Protein AF-A0A2W4MA85-F1 (afdb_monomer)

Structure (mmCIF, N/CA/C/O backbone):
data_AF-A0A2W4MA85-F1
#
_entry.id   AF-A0A2W4MA85-F1
#
loop_
_atom_site.group_PDB
_atom_site.id
_atom_site.type_symbol
_atom_site.label_atom_id
_atom_site.label_alt_id
_atom_site.label_comp_id
_atom_site.label_asym_id
_atom_site.label_entity_id
_atom_site.label_seq_id
_atom_site.pdbx_PDB_ins_code
_atom_site.Cartn_x
_atom_site.Cartn_y
_atom_site.Cartn_z
_atom_site.occupancy
_atom_site.B_iso_or_eq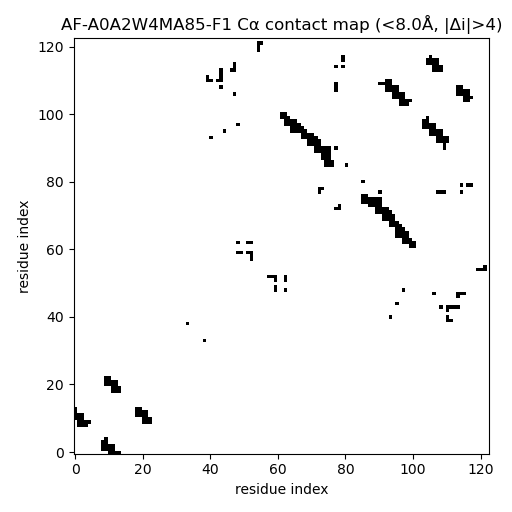uiv
_atom_site.auth_seq_id
_atom_site.auth_comp_id
_atom_site.auth_asym_id
_atom_site.auth_atom_id
_atom_site.pdbx_PDB_model_num
ATOM 1 N N . MET A 1 1 ? -21.051 20.526 34.603 1.00 60.34 1 MET A N 1
ATOM 2 C CA . MET A 1 1 ? -21.835 19.921 35.704 1.00 60.34 1 MET A CA 1
ATOM 3 C C . MET A 1 1 ? -21.320 18.504 35.937 1.00 60.34 1 MET A C 1
ATOM 5 O O . MET A 1 1 ? -20.872 17.888 34.977 1.00 60.34 1 MET A O 1
ATOM 9 N N . LEU A 1 2 ? -21.282 18.009 37.176 1.00 68.25 2 LEU A N 1
ATOM 10 C CA . LEU A 1 2 ? -20.862 16.631 37.468 1.00 68.25 2 LEU A CA 1
ATOM 11 C C . LEU A 1 2 ? -22.110 15.768 37.668 1.00 68.25 2 LEU A C 1
ATOM 13 O O . LEU A 1 2 ? -22.987 16.148 38.437 1.00 68.25 2 LEU A O 1
ATOM 17 N N . LEU A 1 3 ? -22.190 14.640 36.965 1.00 70.25 3 LEU A N 1
ATOM 18 C CA . LEU A 1 3 ? -23.276 13.672 37.093 1.00 70.25 3 LEU A CA 1
ATOM 19 C C . LEU A 1 3 ? -22.704 12.368 37.649 1.00 70.25 3 LEU A C 1
ATOM 21 O O . LEU A 1 3 ? -21.774 11.814 37.068 1.00 70.25 3 LEU A O 1
ATOM 25 N N . ALA A 1 4 ? -23.248 11.877 38.759 1.00 74.88 4 ALA A N 1
ATOM 26 C CA . ALA A 1 4 ? -22.881 10.576 39.303 1.00 74.88 4 ALA A CA 1
ATOM 27 C C . ALA A 1 4 ? -23.870 9.513 38.808 1.00 74.88 4 ALA A C 1
ATOM 29 O O . ALA A 1 4 ? -25.072 9.635 39.030 1.00 74.88 4 ALA A O 1
ATOM 30 N N . ALA A 1 5 ? -23.370 8.474 38.141 1.00 71.44 5 ALA A N 1
ATOM 31 C CA . ALA A 1 5 ? -24.167 7.330 37.703 1.00 71.44 5 ALA A CA 1
ATOM 32 C C . ALA A 1 5 ? -23.347 6.043 37.862 1.00 71.44 5 ALA A C 1
ATOM 34 O O . ALA A 1 5 ? -22.170 6.014 37.499 1.00 71.44 5 ALA A O 1
ATOM 35 N N . GLN A 1 6 ? -23.951 4.980 38.412 1.00 64.25 6 GLN A N 1
ATOM 36 C CA . GLN A 1 6 ? -23.296 3.674 38.625 1.00 64.25 6 GLN A CA 1
ATOM 37 C C . GLN A 1 6 ? -21.968 3.771 39.419 1.00 64.25 6 GLN A C 1
ATOM 39 O O . GLN A 1 6 ? -21.003 3.073 39.119 1.00 64.25 6 GLN A O 1
ATOM 44 N N . GLY A 1 7 ? -21.884 4.689 40.393 1.00 74.69 7 GLY A N 1
ATOM 45 C CA . GLY A 1 7 ? -20.676 4.910 41.205 1.00 74.69 7 GLY A CA 1
ATOM 46 C C . GLY A 1 7 ? -19.527 5.643 40.496 1.00 74.69 7 GLY A C 1
ATOM 47 O O . GLY A 1 7 ? -18.429 5.716 41.041 1.00 74.69 7 GLY A O 1
ATOM 48 N N . ARG A 1 8 ? -19.754 6.194 39.295 1.00 70.75 8 ARG A N 1
ATOM 49 C CA . ARG A 1 8 ? -18.769 6.979 38.535 1.00 70.75 8 ARG A CA 1
ATOM 50 C C . ARG A 1 8 ? -19.240 8.415 38.343 1.00 70.75 8 ARG A C 1
ATOM 52 O O . ARG A 1 8 ? -20.418 8.655 38.075 1.00 70.75 8 ARG A O 1
ATOM 59 N N . THR A 1 9 ? -18.315 9.361 38.466 1.00 73.19 9 THR A N 1
ATOM 60 C CA . THR A 1 9 ? -18.578 10.798 38.333 1.00 73.19 9 THR A CA 1
ATOM 61 C C . THR A 1 9 ? -18.185 11.266 36.937 1.00 73.19 9 THR A C 1
ATOM 63 O O . THR A 1 9 ? -17.008 11.298 36.592 1.00 73.19 9 THR A O 1
ATOM 66 N N . TYR A 1 10 ? -19.165 11.654 36.130 1.00 73.62 10 TYR A N 1
ATOM 67 C CA . TYR A 1 10 ? -18.968 12.110 34.760 1.00 73.62 10 TYR A CA 1
ATOM 68 C C . TYR A 1 10 ? -19.015 13.633 34.686 1.00 73.62 10 TYR A C 1
ATOM 70 O O . TYR A 1 10 ? -19.906 14.271 35.253 1.00 73.62 10 TYR A O 1
ATOM 78 N N . ARG A 1 11 ? -18.082 14.238 33.944 1.00 74.12 11 ARG A N 1
ATOM 79 C CA . ARG A 1 11 ? -18.151 15.664 33.603 1.00 74.12 11 ARG A CA 1
ATOM 80 C C . ARG A 1 11 ? -19.070 15.840 32.400 1.00 74.12 11 ARG A C 1
ATOM 82 O O . ARG A 1 11 ? -18.747 15.399 31.301 1.00 74.12 11 ARG A O 1
ATOM 89 N N . VAL A 1 12 ? -20.214 16.475 32.629 1.00 78.12 12 VAL A N 1
ATOM 90 C CA . VAL A 1 12 ? -21.283 16.655 31.644 1.00 78.12 12 VAL A CA 1
ATOM 91 C C . VAL A 1 12 ? -21.476 18.137 31.333 1.00 78.12 12 VAL A C 1
ATOM 93 O O . VAL A 1 12 ? -21.503 18.984 32.236 1.00 78.12 12 VAL A O 1
ATOM 96 N N . HIS A 1 13 ? -21.618 18.448 30.049 1.00 75.75 13 HIS A N 1
ATOM 97 C CA . HIS A 1 13 ? -22.035 19.754 29.549 1.00 75.75 13 HIS A CA 1
ATOM 98 C C . HIS A 1 13 ? -23.455 19.624 29.003 1.00 75.75 13 HIS A C 1
ATOM 100 O O . HIS A 1 13 ? -23.712 18.769 28.160 1.00 75.75 13 HIS A O 1
ATOM 106 N N . VAL A 1 14 ? -24.376 20.445 29.504 1.00 76.56 14 VAL A N 1
ATOM 107 C CA . VAL A 1 14 ? -25.782 20.434 29.088 1.00 76.56 14 VAL A CA 1
ATOM 108 C C . VAL A 1 14 ? -26.056 21.720 28.322 1.00 76.56 14 VAL A C 1
ATOM 110 O O . VAL A 1 14 ? -25.790 22.805 28.837 1.00 76.56 14 VAL A O 1
ATOM 113 N N . ALA A 1 15 ? -26.558 21.592 27.096 1.00 71.81 15 ALA A N 1
ATOM 114 C CA . ALA A 1 15 ? -27.019 22.704 26.276 1.00 71.81 15 ALA A CA 1
ATOM 115 C C . ALA A 1 15 ? -28.431 22.370 25.777 1.00 71.81 15 ALA A C 1
ATOM 117 O O . ALA A 1 15 ? -28.621 21.446 24.986 1.00 71.81 15 ALA A O 1
ATOM 118 N N . GLY A 1 16 ? -29.435 23.092 26.282 1.00 75.50 16 GLY A N 1
ATOM 119 C CA . GLY A 1 16 ? -30.840 22.803 25.985 1.00 75.50 16 GLY A CA 1
ATOM 120 C C . GLY A 1 16 ? -31.266 21.420 26.490 1.00 75.50 16 GLY A C 1
ATOM 121 O O . GLY A 1 16 ? -31.061 21.089 27.654 1.00 75.50 16 GLY A O 1
ATOM 122 N N . SER A 1 17 ? -31.857 20.609 25.613 1.00 78.88 17 SER A N 1
ATOM 123 C CA . SER A 1 17 ? -32.350 19.255 25.908 1.00 78.88 17 SER A CA 1
ATOM 124 C C . SER A 1 17 ? -31.298 18.148 25.749 1.00 78.88 17 SER A C 1
ATOM 126 O O . SER A 1 17 ? -31.621 16.971 25.907 1.00 78.88 17 SER A O 1
ATOM 128 N N . GLN A 1 18 ? -30.041 18.488 25.444 1.00 66.88 18 GLN A N 1
ATOM 129 C CA . GLN A 1 18 ? -28.974 17.513 25.213 1.00 66.88 18 GLN A CA 1
ATOM 130 C C . GLN A 1 18 ? -27.845 17.657 26.238 1.00 66.88 18 GLN A C 1
ATOM 132 O O . GLN A 1 18 ? -27.391 18.759 26.552 1.00 66.88 18 GLN A O 1
ATOM 137 N N . ALA A 1 19 ? -27.366 16.517 26.736 1.00 72.88 19 ALA A N 1
ATOM 138 C CA . ALA A 1 19 ? -26.265 16.420 27.687 1.00 72.88 19 ALA A CA 1
ATOM 139 C C . ALA A 1 19 ? -25.112 15.602 27.080 1.00 72.88 19 ALA A C 1
ATOM 141 O O . ALA A 1 19 ? -25.299 14.450 26.691 1.00 72.88 19 ALA A O 1
ATOM 142 N N . LEU A 1 20 ? -23.916 16.193 27.001 1.00 75.12 20 LEU A N 1
ATOM 143 C CA . LEU A 1 20 ? -22.699 15.564 26.478 1.00 75.12 20 LEU A CA 1
ATOM 144 C C . LEU A 1 20 ? -21.735 15.230 27.619 1.00 75.12 20 LEU A C 1
ATOM 146 O O . LEU A 1 20 ? -21.359 16.103 28.401 1.00 75.12 20 LEU A O 1
ATOM 150 N N . ILE A 1 21 ? -21.314 13.967 27.696 1.00 76.56 21 ILE A N 1
ATOM 151 C CA . ILE A 1 21 ? -20.332 13.474 28.669 1.00 76.56 21 ILE A CA 1
ATOM 152 C C . ILE A 1 21 ? -18.922 13.615 28.072 1.00 76.56 21 ILE A C 1
ATOM 154 O O . ILE A 1 21 ? -18.609 12.985 27.064 1.00 76.56 21 ILE A O 1
ATOM 158 N N . CYS A 1 22 ? -18.054 14.404 28.711 1.00 71.44 22 CYS A N 1
ATOM 159 C CA . CYS A 1 22 ? -16.682 14.692 28.261 1.00 71.44 22 CYS A CA 1
ATOM 160 C C . CYS A 1 22 ? -15.655 13.587 28.579 1.00 71.44 22 CYS A C 1
ATOM 162 O O . CYS A 1 22 ? -14.457 13.827 28.477 1.00 71.44 22 CYS A O 1
ATOM 164 N N . ASP A 1 23 ? -16.096 12.394 28.981 1.00 67.12 23 ASP A N 1
ATOM 165 C CA . ASP A 1 23 ? -15.215 11.315 29.460 1.00 67.12 23 ASP A CA 1
ATOM 166 C C . ASP A 1 23 ? -14.608 10.455 28.337 1.00 67.12 23 ASP A C 1
ATOM 168 O O . ASP A 1 23 ? -13.809 9.561 28.588 1.00 67.12 23 ASP A O 1
ATOM 172 N N . ARG A 1 24 ? -14.946 10.717 27.068 1.00 55.53 24 ARG A N 1
ATOM 173 C CA . ARG A 1 24 ? -14.274 10.034 25.957 1.00 55.53 24 ARG A CA 1
ATOM 174 C C . ARG A 1 24 ? -12.975 10.767 25.629 1.00 55.53 24 ARG A C 1
ATOM 176 O O . ARG A 1 24 ? -13.054 11.911 25.174 1.00 55.53 24 ARG A O 1
ATOM 183 N N . PRO A 1 25 ? -11.794 10.141 25.788 1.00 55.84 25 PRO A N 1
ATOM 184 C CA . PRO A 1 25 ? -10.580 10.681 25.205 1.00 55.84 25 PRO A CA 1
ATOM 185 C C . PRO A 1 25 ? -10.776 10.691 23.689 1.00 55.84 25 PRO A C 1
ATOM 187 O O . PRO A 1 25 ? -10.726 9.657 23.027 1.00 55.84 25 PRO A O 1
ATOM 190 N N . VAL A 1 26 ? -11.053 11.867 23.129 1.00 55.69 26 VAL A N 1
ATOM 191 C CA . VAL A 1 26 ? -10.916 12.067 21.691 1.00 55.69 26 VAL A CA 1
ATOM 192 C C . VAL A 1 26 ? -9.438 11.828 21.366 1.00 55.69 26 VAL A C 1
ATOM 194 O O . VAL A 1 26 ? -8.586 12.498 21.962 1.00 55.69 26 VAL A O 1
ATOM 197 N N . PRO A 1 27 ? -9.082 10.871 20.487 1.00 54.06 27 PRO A N 1
ATOM 198 C CA . PRO A 1 27 ? -7.704 10.766 20.034 1.00 54.06 27 PRO A CA 1
ATOM 199 C C . PRO A 1 27 ? -7.317 12.133 19.468 1.00 54.06 27 PRO A C 1
ATOM 201 O O . PRO A 1 27 ? -8.071 12.726 18.689 1.00 54.06 27 PRO A O 1
ATOM 204 N N . ARG A 1 28 ? -6.196 12.698 19.940 1.00 56.28 28 ARG A N 1
ATOM 205 C CA . ARG A 1 28 ? -5.771 14.038 19.515 1.00 56.28 28 ARG A CA 1
ATOM 206 C C . ARG A 1 28 ? -5.713 14.066 17.987 1.00 56.28 28 ARG A C 1
ATOM 208 O O . ARG A 1 28 ? -5.221 13.119 17.382 1.00 56.28 28 ARG A O 1
ATOM 215 N N . ARG A 1 29 ? -6.189 15.156 17.374 1.00 52.72 29 ARG A N 1
ATOM 216 C CA . ARG A 1 29 ? -6.180 15.380 15.912 1.00 52.72 29 ARG A CA 1
ATOM 217 C C . ARG A 1 29 ? -4.823 15.075 15.253 1.00 52.72 29 ARG A C 1
ATOM 219 O O . ARG A 1 29 ? -4.805 14.676 14.094 1.00 52.72 29 ARG A O 1
ATOM 226 N N . ASP A 1 30 ? -3.720 15.192 15.990 1.00 53.97 30 ASP A N 1
ATOM 227 C CA . ASP A 1 30 ? -2.373 14.792 15.563 1.00 53.97 30 ASP A CA 1
ATOM 228 C C . ASP A 1 30 ? -2.223 13.306 15.205 1.00 53.97 30 ASP A C 1
ATOM 230 O O . ASP A 1 30 ? -1.491 12.985 14.275 1.00 53.97 30 ASP A O 1
ATOM 234 N N . ALA A 1 31 ? -2.959 12.397 15.851 1.00 55.12 31 ALA A N 1
ATOM 235 C CA . ALA A 1 31 ? -2.918 10.964 15.545 1.00 55.12 31 ALA A CA 1
ATOM 236 C C . ALA A 1 31 ? -3.615 10.603 14.217 1.00 55.12 31 ALA A C 1
ATOM 238 O O . ALA A 1 31 ? -3.395 9.522 13.680 1.00 55.12 31 ALA A O 1
ATOM 239 N N . LEU A 1 32 ? -4.439 11.506 13.665 1.00 53.66 32 LEU A N 1
ATOM 240 C CA . LEU A 1 32 ? -5.063 11.345 12.345 1.00 53.66 32 LEU A CA 1
ATOM 241 C C . LEU A 1 32 ? -4.226 11.931 11.204 1.00 53.66 32 LEU A C 1
ATOM 243 O O . LEU A 1 32 ? -4.592 11.776 10.034 1.00 53.66 32 LEU A O 1
ATOM 247 N N . ARG A 1 33 ? -3.116 12.618 11.501 1.00 52.06 33 ARG A N 1
ATOM 248 C CA . ARG A 1 33 ? -2.240 13.149 10.460 1.00 52.06 33 ARG A CA 1
ATOM 249 C C . ARG A 1 33 ? -1.417 11.986 9.911 1.00 52.06 33 ARG A C 1
ATOM 251 O O . ARG A 1 33 ? -0.295 11.754 10.345 1.00 52.06 33 ARG A O 1
ATOM 258 N N . LYS A 1 34 ? -2.010 11.243 8.962 1.00 53.78 34 LYS A N 1
ATOM 259 C CA . LYS A 1 34 ? -1.310 10.236 8.153 1.00 53.78 34 LYS A CA 1
ATOM 260 C C . LYS A 1 34 ? 0.062 10.826 7.772 1.00 53.78 34 LYS A C 1
ATOM 262 O O . LYS A 1 34 ? 0.087 11.935 7.220 1.00 53.78 34 LYS A O 1
ATOM 267 N N . PRO A 1 35 ? 1.185 10.164 8.107 1.00 56.72 35 PRO A N 1
ATOM 268 C CA . PRO A 1 35 ? 2.509 10.691 7.802 1.00 56.72 35 PRO A CA 1
ATOM 269 C C . PRO A 1 35 ? 2.616 10.987 6.301 1.00 56.72 35 PRO A C 1
ATOM 271 O O . PRO A 1 35 ? 1.937 10.355 5.498 1.00 56.72 35 PRO A O 1
ATOM 274 N N . ARG A 1 36 ? 3.447 11.951 5.884 1.00 56.19 36 ARG A N 1
ATOM 275 C CA . ARG A 1 36 ? 3.582 12.302 4.452 1.00 56.19 36 ARG A CA 1
ATOM 276 C C . ARG A 1 36 ? 3.949 11.090 3.580 1.00 56.19 36 ARG A C 1
ATOM 278 O O . ARG A 1 36 ? 3.470 11.007 2.453 1.00 56.19 36 ARG A O 1
ATOM 285 N N . TYR A 1 37 ? 4.675 10.125 4.146 1.00 57.12 37 TYR A N 1
ATOM 286 C CA . TYR A 1 37 ? 4.984 8.820 3.547 1.00 57.12 37 TYR A CA 1
ATOM 287 C C . TYR A 1 37 ? 3.727 8.022 3.152 1.00 57.12 37 TYR A C 1
ATOM 289 O O . TYR A 1 37 ? 3.726 7.315 2.151 1.00 57.12 37 TYR A O 1
ATOM 297 N N . ALA A 1 38 ? 2.612 8.210 3.862 1.00 61.06 38 ALA A N 1
ATOM 298 C CA . ALA A 1 38 ? 1.349 7.555 3.551 1.00 61.06 38 ALA A CA 1
ATOM 299 C C . ALA A 1 38 ? 0.695 8.081 2.265 1.00 61.06 38 ALA A C 1
ATOM 301 O O . ALA A 1 38 ? -0.082 7.345 1.682 1.00 61.06 38 ALA A O 1
ATOM 302 N N . ARG A 1 39 ? 0.979 9.310 1.793 1.00 66.69 39 ARG A N 1
ATOM 303 C CA . ARG A 1 39 ? 0.405 9.792 0.514 1.00 66.69 39 ARG A CA 1
ATOM 304 C C . ARG A 1 39 ? 1.029 9.107 -0.694 1.00 66.69 39 ARG A C 1
ATOM 306 O O . ARG A 1 39 ? 0.299 8.722 -1.598 1.00 66.69 39 ARG A O 1
ATOM 313 N N . GLY A 1 40 ? 2.356 8.969 -0.700 1.00 71.44 40 GLY A N 1
ATOM 314 C CA . GLY A 1 40 ? 3.051 8.233 -1.758 1.00 71.44 40 GLY A CA 1
ATOM 315 C C . GLY A 1 40 ? 2.636 6.764 -1.758 1.00 71.44 40 GLY A C 1
ATOM 316 O O . GLY A 1 40 ? 2.368 6.193 -2.808 1.00 71.44 40 GLY A O 1
ATOM 317 N N . LEU A 1 41 ? 2.467 6.190 -0.564 1.00 75.44 41 LEU A N 1
ATOM 318 C CA . LEU A 1 41 ? 2.055 4.803 -0.418 1.00 75.44 41 LEU A CA 1
ATOM 319 C C . LEU A 1 41 ? 0.597 4.546 -0.825 1.00 75.44 41 LEU A C 1
ATOM 321 O O . LEU A 1 41 ? 0.315 3.507 -1.404 1.00 75.44 41 LEU A O 1
ATOM 325 N N . ASP A 1 42 ? -0.320 5.479 -0.558 1.00 80.00 42 ASP A N 1
ATOM 326 C CA . ASP A 1 42 ? -1.729 5.393 -0.981 1.00 80.00 42 ASP A CA 1
ATOM 327 C C . ASP A 1 42 ? -1.827 5.413 -2.517 1.00 80.00 42 ASP A C 1
ATOM 329 O O . ASP A 1 42 ? -2.469 4.554 -3.114 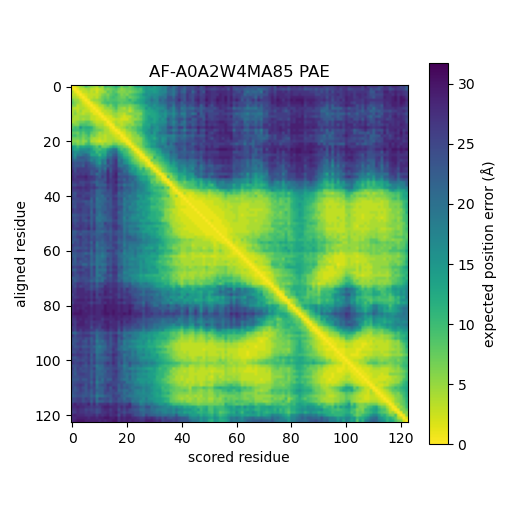1.00 80.00 42 ASP A O 1
ATOM 333 N N . ALA A 1 43 ? -1.071 6.305 -3.170 1.00 82.62 43 ALA A N 1
ATOM 334 C CA . ALA A 1 43 ? -0.974 6.346 -4.629 1.00 82.62 43 ALA A CA 1
ATOM 335 C C . ALA A 1 43 ? -0.335 5.074 -5.216 1.00 82.62 43 ALA A C 1
ATOM 337 O O . ALA A 1 43 ? -0.797 4.558 -6.236 1.00 82.62 43 ALA A O 1
ATOM 338 N N . ALA A 1 44 ? 0.711 4.552 -4.568 1.00 82.25 44 ALA A N 1
ATOM 339 C CA . ALA A 1 44 ? 1.343 3.295 -4.953 1.00 82.25 44 ALA A CA 1
ATOM 340 C C . ALA A 1 44 ? 0.383 2.106 -4.784 1.00 82.25 44 ALA A C 1
ATOM 342 O O . ALA A 1 44 ? 0.276 1.257 -5.668 1.00 82.25 44 ALA A O 1
ATOM 343 N N . PHE A 1 45 ? -0.369 2.067 -3.686 1.00 84.00 45 PHE A N 1
ATOM 344 C CA . PHE A 1 45 ? -1.366 1.037 -3.444 1.00 84.00 45 PHE A CA 1
ATOM 345 C C . PHE A 1 45 ? -2.496 1.078 -4.471 1.00 84.00 45 PHE A C 1
ATOM 347 O O . PHE A 1 45 ? -2.814 0.037 -5.030 1.00 84.00 45 PHE A O 1
ATOM 354 N N . GLU A 1 46 ? -3.063 2.245 -4.779 1.00 85.25 46 GLU A N 1
ATOM 355 C CA . GLU A 1 46 ? -4.116 2.356 -5.796 1.00 85.25 46 GLU A CA 1
ATOM 356 C C . GLU A 1 46 ? -3.611 1.933 -7.183 1.00 85.25 46 GLU A C 1
ATOM 358 O O . GLU A 1 46 ? -4.314 1.223 -7.906 1.00 85.25 46 GLU A O 1
ATOM 363 N N . LYS A 1 47 ? -2.360 2.270 -7.533 1.00 84.62 47 LYS A N 1
ATOM 364 C CA . LYS A 1 47 ? -1.707 1.741 -8.741 1.00 84.62 47 LYS A CA 1
ATOM 365 C C . LYS A 1 47 ? -1.583 0.217 -8.710 1.00 84.62 47 LYS A C 1
ATOM 367 O O . LYS A 1 47 ? -1.936 -0.424 -9.696 1.00 84.62 47 LYS A O 1
ATOM 372 N N . ALA A 1 48 ? -1.105 -0.359 -7.604 1.00 84.31 48 ALA A N 1
ATOM 373 C CA . ALA A 1 48 ? -0.973 -1.810 -7.444 1.00 84.31 48 ALA A CA 1
ATOM 374 C C . ALA A 1 48 ? -2.3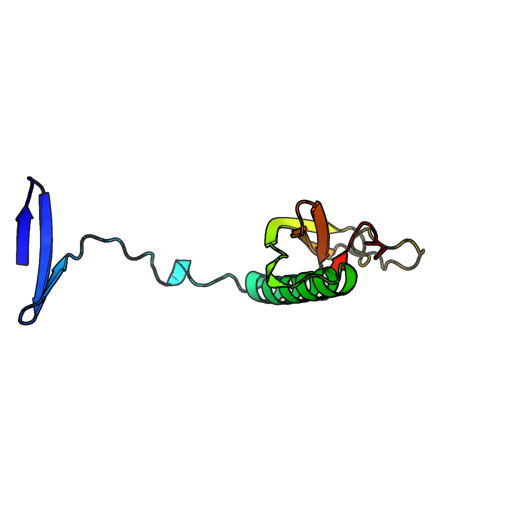34 -2.505 -7.542 1.00 84.31 48 ALA A C 1
ATOM 376 O O . ALA A 1 48 ? -2.470 -3.518 -8.216 1.00 84.31 48 ALA A O 1
ATOM 377 N N . ARG A 1 49 ? -3.353 -1.922 -6.906 1.00 85.44 49 ARG A N 1
ATOM 378 C CA . ARG A 1 49 ? -4.731 -2.401 -6.899 1.00 85.44 49 ARG A CA 1
ATOM 379 C C . ARG A 1 49 ? -5.319 -2.420 -8.302 1.00 85.44 49 ARG A C 1
ATOM 381 O O . ARG A 1 49 ? -5.889 -3.429 -8.698 1.00 85.44 49 ARG A O 1
ATOM 388 N N . GLY A 1 50 ? -5.162 -1.324 -9.044 1.00 84.25 50 GLY A N 1
ATOM 389 C CA . GLY A 1 50 ? -5.634 -1.204 -10.422 1.00 84.25 50 GLY A CA 1
ATOM 390 C C . GLY A 1 50 ? -4.921 -2.161 -11.376 1.00 84.25 50 GLY A C 1
ATOM 391 O O . GLY A 1 50 ? -5.582 -2.825 -12.167 1.00 84.25 50 GLY A O 1
ATOM 392 N N . ASP A 1 51 ? -3.595 -2.282 -11.264 1.00 83.19 51 ASP A N 1
ATOM 393 C CA . ASP A 1 51 ? -2.807 -3.239 -12.053 1.00 83.19 51 ASP A CA 1
ATOM 394 C C . ASP A 1 51 ? -3.211 -4.689 -11.737 1.00 83.19 51 ASP A C 1
ATOM 396 O O . ASP A 1 51 ? -3.486 -5.458 -12.655 1.00 83.19 51 ASP A O 1
ATOM 400 N N . LEU A 1 52 ? -3.346 -5.046 -10.454 1.00 83.44 52 LEU A N 1
ATOM 401 C CA . LEU A 1 52 ? -3.769 -6.382 -10.028 1.00 83.44 52 LEU A CA 1
ATOM 402 C C . LEU A 1 52 ? -5.176 -6.724 -10.525 1.00 83.44 52 LEU A C 1
ATOM 404 O O . LEU A 1 52 ? -5.400 -7.807 -11.061 1.00 83.44 52 LEU A O 1
ATOM 408 N N . ALA A 1 53 ? -6.116 -5.793 -10.358 1.00 85.25 53 ALA A N 1
ATOM 409 C CA . ALA A 1 53 ? -7.496 -5.940 -10.800 1.00 85.25 53 ALA A CA 1
ATOM 410 C C . ALA A 1 53 ? -7.583 -6.123 -12.320 1.00 85.25 53 ALA A C 1
ATOM 412 O O . ALA A 1 53 ? -8.257 -7.038 -12.788 1.00 85.25 53 ALA A O 1
ATOM 413 N N . ALA A 1 54 ? -6.841 -5.312 -13.083 1.00 84.19 54 ALA A N 1
ATOM 414 C CA . ALA A 1 54 ? -6.787 -5.406 -14.537 1.00 84.19 54 ALA A CA 1
ATOM 415 C C . ALA A 1 54 ? -6.171 -6.730 -15.018 1.00 84.19 54 ALA A C 1
ATOM 417 O O . ALA A 1 54 ? -6.686 -7.328 -15.958 1.00 84.19 54 ALA A O 1
ATOM 418 N N . ARG A 1 55 ? -5.106 -7.215 -14.362 1.00 82.50 55 ARG A N 1
ATOM 419 C CA . ARG A 1 55 ? -4.464 -8.500 -14.697 1.00 82.50 55 ARG A CA 1
ATOM 420 C C . ARG A 1 55 ? -5.346 -9.701 -14.386 1.00 82.50 55 ARG A C 1
ATOM 422 O O . ARG A 1 55 ? -5.386 -10.640 -15.167 1.00 82.50 55 ARG A O 1
ATOM 429 N N . LEU A 1 56 ? -6.025 -9.689 -13.242 1.00 82.31 56 LEU A N 1
ATOM 430 C CA . LEU A 1 56 ? -6.889 -10.792 -12.816 1.00 82.31 56 LEU A CA 1
ATOM 431 C C . LEU A 1 56 ? -8.305 -10.708 -13.406 1.00 82.31 56 LEU A C 1
ATOM 433 O O . LEU A 1 56 ? -9.076 -11.649 -13.245 1.00 82.31 56 LEU A O 1
ATOM 437 N N . GLY A 1 57 ? -8.668 -9.591 -14.044 1.00 83.44 57 GLY A N 1
ATOM 438 C CA . GLY A 1 57 ? -10.024 -9.347 -14.540 1.00 83.44 57 GLY A CA 1
ATOM 439 C C . GLY A 1 57 ? -11.075 -9.257 -13.427 1.00 83.44 57 GLY A C 1
ATOM 440 O O . GLY A 1 57 ? -12.247 -9.544 -13.663 1.00 83.44 57 GLY A O 1
ATOM 441 N N . ILE A 1 58 ? -10.665 -8.897 -12.208 1.00 84.62 58 ILE A N 1
ATOM 442 C CA . ILE A 1 58 ? -11.540 -8.789 -11.031 1.00 84.62 58 ILE A CA 1
ATOM 443 C C . ILE A 1 58 ? -11.835 -7.327 -10.701 1.00 84.62 58 ILE A C 1
ATOM 445 O O . ILE A 1 58 ? -11.122 -6.418 -11.125 1.00 84.62 58 ILE A O 1
ATOM 449 N N . ASP A 1 59 ? -12.860 -7.090 -9.883 1.00 83.00 59 ASP A N 1
ATOM 450 C CA . ASP A 1 59 ? -13.122 -5.750 -9.367 1.00 83.00 59 ASP A CA 1
ATOM 451 C C . ASP A 1 59 ? -12.025 -5.321 -8.381 1.00 83.00 59 ASP A C 1
ATOM 453 O O . ASP A 1 59 ? -11.614 -6.083 -7.501 1.00 83.00 59 ASP A O 1
ATOM 457 N N . ALA A 1 60 ? -11.578 -4.068 -8.483 1.00 81.44 60 ALA A N 1
ATOM 458 C CA . ALA A 1 60 ? -10.554 -3.521 -7.597 1.00 81.44 60 ALA A CA 1
ATOM 459 C C . ALA A 1 60 ? -10.976 -3.563 -6.113 1.00 81.44 60 ALA A C 1
ATOM 461 O O . ALA A 1 60 ? -10.125 -3.633 -5.227 1.00 81.44 60 ALA A O 1
ATOM 462 N N . GLY A 1 61 ? -12.278 -3.568 -5.814 1.00 81.81 61 GLY A N 1
ATOM 463 C CA . GLY A 1 61 ? -12.843 -3.776 -4.480 1.00 81.81 61 GLY A CA 1
ATOM 464 C C . GLY A 1 61 ? -12.626 -5.177 -3.901 1.00 81.81 61 GLY A C 1
ATOM 465 O O . GLY A 1 61 ? -12.699 -5.334 -2.681 1.00 81.81 61 GLY A O 1
ATOM 466 N N . GLN A 1 62 ? -12.315 -6.179 -4.729 1.00 84.00 62 GLN A N 1
ATOM 467 C CA . GLN A 1 62 ? -11.920 -7.514 -4.261 1.00 84.00 62 GLN A CA 1
ATOM 468 C C . GLN A 1 62 ? -10.447 -7.599 -3.860 1.00 84.00 62 GLN A C 1
ATOM 470 O O . GLN A 1 62 ? -10.053 -8.560 -3.201 1.00 84.00 62 GLN A O 1
ATOM 475 N N . VAL A 1 63 ? -9.644 -6.602 -4.228 1.00 86.75 63 VAL A N 1
ATOM 476 C CA . VAL A 1 63 ? -8.244 -6.507 -3.832 1.00 86.75 63 VAL A CA 1
ATOM 477 C C . VAL A 1 63 ? -8.151 -5.824 -2.469 1.00 86.75 63 VAL A C 1
ATOM 479 O O . VAL A 1 63 ? -8.563 -4.673 -2.295 1.00 86.75 63 VAL A O 1
ATOM 482 N N . ARG A 1 64 ? -7.574 -6.522 -1.491 1.00 83.69 64 ARG A N 1
ATOM 483 C CA . ARG A 1 64 ? -7.378 -6.030 -0.124 1.00 83.69 64 ARG A CA 1
ATOM 484 C C . ARG A 1 64 ? -5.902 -5.934 0.208 1.00 83.69 64 ARG A C 1
ATOM 486 O O . ARG A 1 64 ? -5.138 -6.832 -0.108 1.00 83.69 64 ARG A O 1
ATOM 493 N N . MET A 1 65 ? -5.494 -4.866 0.886 1.00 84.06 65 MET A N 1
ATOM 494 C CA . MET A 1 65 ? -4.156 -4.816 1.466 1.00 84.06 65 MET A CA 1
ATOM 495 C C . MET A 1 65 ? -4.128 -5.671 2.731 1.00 84.06 65 MET A C 1
ATOM 497 O O . MET A 1 65 ? -4.901 -5.436 3.657 1.00 84.06 65 MET A O 1
ATOM 501 N N . VAL A 1 66 ? -3.226 -6.641 2.764 1.00 86.50 66 VAL A N 1
ATOM 502 C CA . VAL A 1 66 ? -3.017 -7.549 3.900 1.00 86.50 66 VAL A CA 1
ATOM 503 C C . VAL A 1 66 ? -1.816 -7.122 4.730 1.00 86.50 66 VAL A C 1
ATOM 505 O O . VAL A 1 66 ? -1.784 -7.367 5.931 1.00 86.50 66 VAL A O 1
ATOM 508 N N . GLY A 1 67 ? -0.856 -6.425 4.124 1.00 78.69 67 GLY A N 1
ATOM 509 C CA . GLY A 1 67 ? 0.280 -5.879 4.847 1.00 78.69 67 GLY A CA 1
ATOM 510 C C . GLY A 1 67 ? 1.088 -4.903 4.011 1.00 78.69 67 GLY A C 1
ATOM 511 O O . GLY A 1 67 ? 1.046 -4.919 2.783 1.00 78.69 67 GLY A O 1
ATOM 512 N N . MET A 1 68 ? 1.834 -4.053 4.700 1.00 82.00 68 MET A N 1
ATOM 513 C CA . MET A 1 68 ? 2.874 -3.224 4.111 1.00 82.00 68 MET A CA 1
ATOM 514 C C . MET A 1 68 ? 4.094 -3.311 5.020 1.00 82.00 68 MET A C 1
ATOM 516 O O . MET A 1 68 ? 3.961 -3.191 6.238 1.00 82.00 68 MET A O 1
ATOM 520 N N . GLU A 1 69 ? 5.268 -3.507 4.442 1.00 80.69 69 GLU A N 1
ATOM 521 C CA . GLU A 1 69 ? 6.524 -3.490 5.183 1.00 80.69 69 GLU A CA 1
ATOM 522 C C . GLU A 1 69 ? 7.509 -2.552 4.486 1.00 80.69 69 GLU A C 1
ATOM 524 O O . GLU A 1 69 ? 7.666 -2.641 3.264 1.00 80.69 69 GLU A O 1
ATOM 529 N N . PRO A 1 70 ? 8.154 -1.627 5.218 1.00 80.38 70 PRO A N 1
ATOM 530 C CA . PRO A 1 70 ? 9.255 -0.861 4.662 1.00 80.38 70 PRO A CA 1
ATOM 531 C C . PRO A 1 70 ? 10.400 -1.822 4.345 1.00 80.38 70 PRO A C 1
ATOM 533 O O . PRO A 1 70 ? 10.771 -2.658 5.170 1.00 80.38 70 PRO A O 1
ATOM 536 N N . ALA A 1 71 ? 10.955 -1.702 3.149 1.00 77.81 71 ALA A N 1
ATOM 537 C CA . ALA A 1 71 ? 12.117 -2.468 2.743 1.00 77.81 71 ALA A CA 1
ATOM 538 C C . ALA A 1 71 ? 13.124 -1.539 2.065 1.00 77.81 71 ALA A C 1
ATOM 540 O O . ALA A 1 71 ? 12.781 -0.480 1.542 1.00 77.81 71 ALA A O 1
ATOM 541 N N . SER A 1 72 ? 14.388 -1.924 2.132 1.00 72.19 72 SER A N 1
ATOM 542 C CA . SER A 1 72 ? 15.468 -1.282 1.400 1.00 72.19 72 SER A CA 1
ATOM 543 C C . SER A 1 72 ? 15.919 -2.245 0.312 1.00 72.19 72 SER A C 1
ATOM 545 O O . SER A 1 72 ? 16.295 -3.384 0.593 1.00 72.19 72 SER A O 1
ATOM 547 N N . TRP A 1 73 ? 15.846 -1.809 -0.942 1.00 72.69 73 TRP A N 1
ATOM 548 C CA . TRP A 1 73 ? 16.374 -2.568 -2.070 1.00 72.69 73 TRP A CA 1
ATOM 549 C C . TRP A 1 73 ? 17.761 -2.056 -2.414 1.00 72.69 73 TRP A C 1
ATOM 551 O O . TRP A 1 73 ? 18.052 -0.865 -2.323 1.00 72.69 73 TRP A O 1
ATOM 561 N N . THR A 1 74 ? 18.620 -2.981 -2.820 1.00 60.91 74 THR A N 1
ATOM 562 C CA . THR A 1 74 ? 19.980 -2.687 -3.285 1.00 60.91 74 THR A CA 1
ATOM 563 C C . THR A 1 74 ? 20.003 -2.194 -4.741 1.00 60.91 74 THR A C 1
ATOM 565 O O . THR A 1 74 ? 21.025 -1.698 -5.206 1.00 60.91 74 THR A O 1
ATOM 568 N N . ASP A 1 75 ? 18.861 -2.282 -5.431 1.00 61.72 75 ASP A N 1
ATOM 569 C CA . ASP A 1 75 ? 18.696 -2.006 -6.855 1.00 61.72 75 ASP A CA 1
ATOM 570 C C . ASP A 1 75 ? 17.421 -1.191 -7.113 1.00 61.72 75 ASP A C 1
ATOM 572 O O . ASP A 1 75 ? 16.360 -1.493 -6.554 1.00 61.72 75 ASP A O 1
ATOM 576 N N . GLU A 1 76 ? 17.476 -0.247 -8.062 1.00 57.69 76 GLU A N 1
ATOM 577 C CA . GLU A 1 76 ? 16.295 0.489 -8.561 1.00 57.69 76 GLU A CA 1
ATOM 578 C C . GLU A 1 76 ? 15.251 -0.435 -9.212 1.00 57.69 76 GLU A C 1
ATOM 580 O O . GLU A 1 76 ? 14.076 -0.096 -9.349 1.00 57.69 76 GLU A O 1
ATOM 585 N N . ALA A 1 77 ? 15.659 -1.656 -9.561 1.00 56.94 77 ALA A N 1
ATOM 586 C CA . ALA A 1 77 ? 14.770 -2.704 -10.036 1.00 56.94 77 ALA A CA 1
ATOM 587 C C . ALA A 1 77 ? 13.873 -3.312 -8.948 1.00 56.94 77 ALA A C 1
ATOM 589 O O . ALA A 1 77 ? 13.073 -4.200 -9.261 1.00 56.94 77 ALA A O 1
ATOM 590 N N . LEU A 1 78 ? 14.012 -2.892 -7.684 1.00 62.78 78 LEU A N 1
ATOM 591 C CA . LEU A 1 78 ? 13.239 -3.407 -6.552 1.00 62.78 78 LEU A CA 1
ATOM 592 C C . LEU A 1 78 ? 13.295 -4.946 -6.458 1.00 62.78 78 LEU A C 1
ATOM 594 O O . LEU A 1 78 ? 12.324 -5.607 -6.084 1.00 62.78 78 LEU A O 1
ATOM 598 N N . GLY A 1 79 ? 14.433 -5.529 -6.854 1.00 55.84 79 GLY A N 1
ATOM 599 C CA . GLY A 1 79 ? 14.662 -6.977 -6.901 1.00 55.84 79 GLY A CA 1
ATOM 600 C C . GLY A 1 79 ? 13.883 -7.742 -7.981 1.00 55.84 79 GLY A C 1
ATOM 601 O O . GLY A 1 79 ? 13.856 -8.966 -7.927 1.00 55.84 79 GLY A O 1
ATOM 602 N N . CYS A 1 80 ? 13.240 -7.057 -8.937 1.00 56.94 80 CYS A N 1
ATOM 603 C CA . CYS A 1 80 ? 12.332 -7.673 -9.912 1.00 56.94 80 CYS A CA 1
ATOM 604 C C . CYS A 1 80 ? 12.771 -7.565 -11.386 1.00 56.94 80 CYS A C 1
ATOM 606 O O . CYS A 1 80 ? 11.994 -7.877 -12.291 1.00 56.94 80 CYS A O 1
ATOM 608 N N . ALA A 1 81 ? 13.998 -7.113 -11.662 1.00 52.00 81 ALA A N 1
ATOM 609 C CA . ALA A 1 81 ? 14.538 -7.135 -13.018 1.00 52.00 81 ALA A CA 1
ATOM 610 C C . ALA A 1 81 ? 15.047 -8.538 -13.372 1.00 52.00 81 ALA A C 1
ATOM 612 O O . ALA A 1 81 ? 15.974 -9.051 -12.756 1.00 52.00 81 ALA A O 1
ATOM 613 N N . ALA A 1 82 ? 14.473 -9.120 -14.425 1.00 46.84 82 ALA A N 1
ATOM 614 C CA . ALA A 1 82 ? 15.029 -10.279 -15.124 1.00 46.84 82 ALA A CA 1
ATOM 615 C C . ALA A 1 82 ? 16.083 -9.882 -16.186 1.00 46.84 82 ALA A C 1
ATOM 617 O O . ALA A 1 82 ? 16.455 -10.700 -17.021 1.00 46.84 82 ALA A O 1
ATOM 618 N N . GLY A 1 83 ? 16.548 -8.627 -16.196 1.00 42.12 83 GLY A N 1
ATOM 619 C CA . GLY A 1 83 ? 17.444 -8.088 -17.221 1.00 42.12 83 GLY A CA 1
ATOM 620 C C . GLY A 1 83 ? 18.448 -7.107 -16.626 1.00 42.12 83 GLY A C 1
ATOM 621 O O . GLY A 1 83 ? 18.103 -6.324 -15.747 1.00 42.12 83 GLY A O 1
ATOM 622 N N . ALA A 1 84 ? 19.687 -7.186 -17.104 1.00 45.84 84 ALA A N 1
ATOM 623 C CA . ALA A 1 84 ? 20.930 -6.662 -16.530 1.00 45.84 84 ALA A CA 1
ATOM 624 C C . ALA A 1 84 ? 21.082 -5.121 -16.429 1.00 45.84 84 ALA A C 1
ATOM 626 O O . ALA A 1 84 ? 22.205 -4.629 -16.389 1.00 45.84 84 ALA A O 1
ATOM 627 N N . GLU A 1 85 ? 19.991 -4.355 -16.376 1.00 48.66 85 GLU A N 1
ATOM 628 C CA . GLU A 1 85 ? 20.003 -2.881 -16.380 1.00 48.66 85 GLU A CA 1
ATOM 629 C C . GLU A 1 85 ? 19.286 -2.282 -15.161 1.00 48.66 85 GLU A C 1
ATOM 631 O O . GLU A 1 85 ? 18.600 -1.263 -15.245 1.00 48.66 85 GLU A O 1
ATOM 636 N N . ALA A 1 86 ? 19.420 -2.925 -14.001 1.00 54.34 86 ALA A N 1
ATOM 637 C CA . ALA A 1 86 ? 19.080 -2.279 -12.744 1.00 54.34 86 ALA A CA 1
ATOM 638 C C . ALA A 1 86 ? 20.200 -1.294 -12.390 1.00 54.34 86 ALA A C 1
ATOM 640 O O . ALA A 1 86 ? 21.357 -1.684 -12.235 1.00 54.34 86 ALA A O 1
ATOM 641 N N . ALA A 1 87 ? 19.873 -0.009 -12.298 1.00 52.50 87 ALA A N 1
ATOM 642 C CA . ALA A 1 87 ? 20.818 0.971 -11.799 1.00 52.50 87 ALA A CA 1
ATOM 643 C C . ALA A 1 87 ? 21.104 0.695 -10.310 1.00 52.50 87 ALA A C 1
ATOM 645 O O . ALA A 1 87 ? 20.199 0.422 -9.513 1.00 52.50 87 ALA A O 1
ATOM 646 N N . ALA A 1 88 ? 22.395 0.683 -9.971 1.00 53.34 88 ALA A N 1
ATOM 647 C CA . ALA A 1 88 ? 22.877 0.317 -8.648 1.00 53.34 88 ALA A CA 1
ATOM 648 C C . ALA A 1 88 ? 22.736 1.510 -7.695 1.00 53.34 88 ALA A C 1
ATOM 650 O O . ALA A 1 88 ? 23.411 2.530 -7.854 1.00 53.34 88 ALA A O 1
ATOM 651 N N . GLY A 1 89 ? 21.879 1.373 -6.685 1.00 57.16 89 GLY A N 1
ATOM 652 C CA . GLY A 1 89 ? 21.652 2.411 -5.688 1.00 57.16 89 GLY A CA 1
ATOM 653 C C . GLY A 1 89 ? 20.743 1.922 -4.558 1.00 57.16 89 GLY A C 1
ATOM 654 O O . GLY A 1 89 ? 19.793 1.188 -4.826 1.00 57.16 89 GLY A O 1
ATOM 655 N N . PRO A 1 90 ? 21.008 2.302 -3.292 1.00 61.19 90 PRO A N 1
ATOM 656 C CA . PRO A 1 90 ? 20.124 1.967 -2.184 1.00 61.19 90 PRO A CA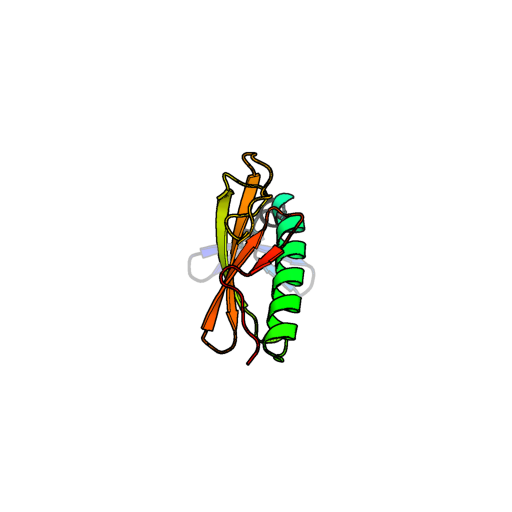 1
ATOM 657 C C . PRO A 1 90 ? 18.805 2.730 -2.342 1.00 61.19 90 PRO A C 1
ATOM 659 O O . PRO A 1 90 ? 18.762 3.950 -2.180 1.00 61.19 90 PRO A O 1
ATOM 662 N N . VAL A 1 91 ? 17.732 2.007 -2.652 1.00 70.88 91 VAL A N 1
ATOM 663 C CA . VAL A 1 91 ? 16.385 2.568 -2.777 1.00 70.88 91 VAL A CA 1
ATOM 664 C C . VAL A 1 91 ? 15.575 2.194 -1.547 1.00 70.88 91 VAL A C 1
ATOM 666 O O . VAL A 1 91 ? 15.376 1.017 -1.240 1.00 70.88 91 VAL A O 1
ATOM 669 N N . GLU A 1 92 ? 15.096 3.209 -0.836 1.00 74.25 92 GLU A N 1
ATOM 670 C CA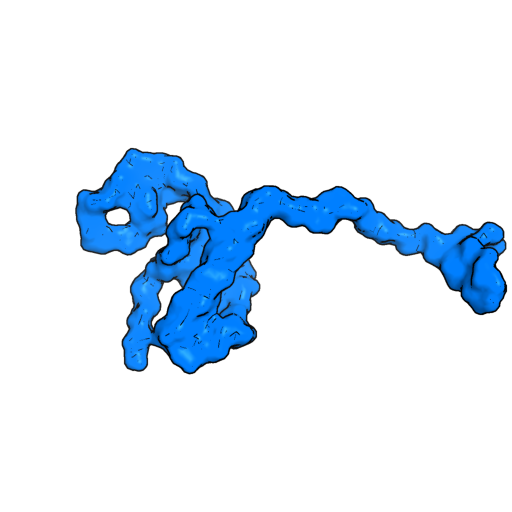 . GLU A 1 92 ? 14.101 3.034 0.217 1.00 74.25 92 GLU A CA 1
ATOM 671 C C . GLU A 1 92 ? 12.704 2.928 -0.397 1.00 74.25 92 GLU A C 1
ATOM 673 O O . GLU A 1 92 ? 12.335 3.695 -1.283 1.00 74.25 92 GLU A O 1
ATOM 678 N N . GLY A 1 93 ? 11.883 2.019 0.108 1.00 79.25 93 GLY A N 1
ATOM 679 C CA . GLY A 1 93 ? 10.518 1.849 -0.385 1.00 79.25 93 GLY A CA 1
ATOM 680 C C . GLY A 1 93 ? 9.716 0.852 0.455 1.00 79.25 93 GLY A C 1
ATOM 681 O O . GLY A 1 93 ? 9.986 0.652 1.639 1.00 79.25 93 GLY A O 1
ATOM 682 N N . TYR A 1 94 ? 8.717 0.220 -0.159 1.00 82.50 94 TYR A N 1
ATOM 683 C CA . TYR A 1 94 ? 7.735 -0.619 0.518 1.00 82.50 94 TYR A CA 1
ATOM 684 C C . TYR A 1 94 ? 7.393 -1.903 -0.240 1.00 82.50 94 TYR A C 1
ATOM 686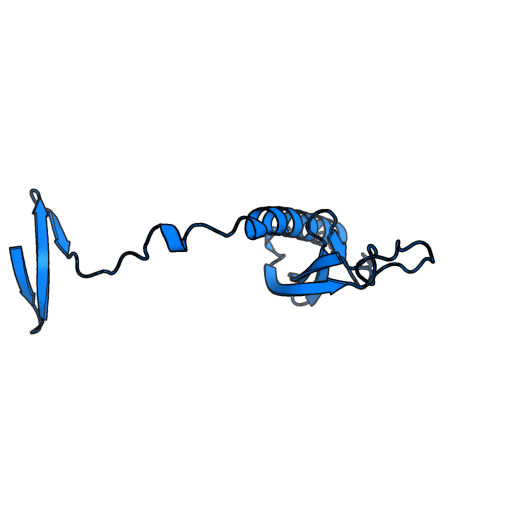 O O . TYR A 1 94 ? 7.211 -1.929 -1.458 1.00 82.50 94 TYR A O 1
ATOM 694 N N . ARG A 1 95 ? 7.294 -2.991 0.520 1.00 84.44 95 ARG A N 1
ATOM 695 C CA . ARG A 1 95 ? 6.708 -4.248 0.086 1.00 84.44 95 ARG A CA 1
ATOM 696 C C . ARG A 1 95 ? 5.246 -4.247 0.505 1.00 84.44 95 ARG A C 1
ATOM 698 O O . ARG A 1 95 ? 4.922 -4.247 1.688 1.00 84.44 95 ARG A O 1
ATOM 705 N N . LEU A 1 96 ? 4.366 -4.235 -0.480 1.00 85.94 96 LEU A N 1
ATOM 706 C CA . LEU A 1 96 ? 2.925 -4.306 -0.324 1.00 85.94 96 LEU A CA 1
ATOM 707 C C . LEU A 1 96 ? 2.488 -5.762 -0.497 1.00 85.94 96 LEU A C 1
ATOM 709 O O . LEU A 1 96 ? 2.746 -6.374 -1.529 1.00 85.94 96 LEU A O 1
ATOM 713 N N . ALA A 1 97 ? 1.810 -6.315 0.498 1.00 87.12 97 ALA A N 1
ATOM 714 C CA . ALA A 1 97 ? 1.096 -7.575 0.383 1.00 87.12 97 ALA A CA 1
ATOM 715 C C . ALA A 1 97 ? -0.378 -7.264 0.101 1.00 87.12 97 ALA A C 1
ATOM 717 O O . ALA A 1 97 ? -1.058 -6.620 0.908 1.00 87.12 97 ALA A O 1
ATOM 718 N N . LEU A 1 98 ? -0.867 -7.721 -1.046 1.00 87.31 98 LEU A N 1
ATOM 719 C CA . LEU A 1 98 ? -2.258 -7.625 -1.463 1.00 87.31 98 LEU A CA 1
ATOM 720 C C . LEU A 1 98 ? -2.867 -9.025 -1.522 1.00 87.31 98 LEU A C 1
ATOM 722 O O . LEU A 1 98 ? -2.222 -9.970 -1.946 1.00 87.31 98 LEU A O 1
ATOM 726 N N . GLU A 1 99 ? -4.113 -9.172 -1.110 1.00 85.75 99 GLU A N 1
ATOM 727 C CA . GLU A 1 99 ? -4.892 -10.393 -1.248 1.00 85.75 99 GLU A CA 1
ATOM 728 C C . GLU A 1 99 ? -5.993 -10.138 -2.269 1.00 85.75 99 GLU A C 1
ATOM 730 O O . GLU A 1 99 ? -6.697 -9.129 -2.193 1.00 85.75 99 GLU A O 1
ATOM 735 N N . ALA A 1 100 ? -6.153 -11.054 -3.217 1.00 85.62 100 ALA A N 1
ATOM 736 C CA . ALA A 1 100 ? -7.253 -11.019 -4.160 1.00 85.62 100 ALA A CA 1
ATOM 737 C C . ALA A 1 100 ? -7.736 -12.437 -4.466 1.00 85.62 100 ALA A C 1
ATOM 739 O O . ALA A 1 100 ? -6.937 -13.321 -4.781 1.00 85.62 100 ALA A O 1
ATOM 740 N N . GLY A 1 101 ? -9.046 -12.669 -4.339 1.00 81.31 101 GLY A N 1
ATOM 741 C CA . GLY A 1 101 ? -9.644 -13.985 -4.595 1.00 81.31 101 GLY A CA 1
ATOM 742 C C . GLY A 1 101 ? -9.050 -15.114 -3.741 1.00 81.31 101 GLY A C 1
ATOM 743 O O . GLY A 1 101 ? -8.943 -16.241 -4.215 1.00 81.31 101 GLY A O 1
ATOM 744 N N . GLY A 1 102 ? -8.601 -14.810 -2.514 1.00 83.06 102 GLY A N 1
ATOM 745 C CA . GLY A 1 102 ? -7.949 -15.776 -1.620 1.00 83.06 102 GLY A CA 1
ATOM 746 C C . GLY A 1 102 ? -6.487 -16.093 -1.960 1.00 83.06 102 GLY A C 1
ATOM 747 O O . GLY A 1 102 ? -5.918 -17.021 -1.389 1.00 83.06 102 GLY A O 1
ATOM 748 N N . ARG A 1 103 ? -5.863 -15.345 -2.879 1.00 83.62 103 ARG A N 1
ATOM 749 C CA . ARG A 1 103 ? -4.438 -15.468 -3.222 1.00 83.62 103 ARG A CA 1
ATOM 750 C C . ARG A 1 103 ? -3.679 -14.233 -2.760 1.00 83.62 103 ARG A C 1
ATOM 752 O O . ARG A 1 103 ? -4.141 -13.112 -2.957 1.00 83.62 103 ARG A O 1
ATOM 759 N N . LEU A 1 104 ? -2.508 -14.454 -2.168 1.00 84.50 104 LEU A N 1
ATOM 760 C CA . LEU A 1 104 ? -1.599 -13.393 -1.749 1.00 84.50 104 LEU A CA 1
ATOM 761 C C . LEU A 1 104 ? -0.672 -13.006 -2.908 1.00 84.50 104 LEU A C 1
ATOM 763 O O . LEU A 1 104 ? -0.021 -13.866 -3.500 1.00 84.50 104 LEU A O 1
ATOM 767 N N . TYR A 1 105 ? -0.577 -11.715 -3.184 1.00 85.50 105 TYR A N 1
ATOM 768 C CA . TYR A 1 105 ? 0.272 -11.099 -4.190 1.00 85.50 105 TYR A CA 1
ATOM 769 C C . TYR A 1 105 ? 1.188 -10.079 -3.531 1.00 85.50 105 TYR A C 1
ATOM 771 O O . TYR A 1 105 ? 0.746 -9.225 -2.763 1.00 85.50 105 TYR A O 1
ATOM 779 N N . THR A 1 106 ? 2.473 -10.151 -3.855 1.00 85.12 106 THR A N 1
ATOM 780 C CA . THR A 1 106 ? 3.474 -9.225 -3.331 1.00 85.12 106 THR A CA 1
ATOM 781 C C . THR A 1 106 ? 3.850 -8.216 -4.409 1.00 85.12 106 THR A C 1
ATOM 783 O O . THR A 1 106 ? 4.173 -8.573 -5.542 1.00 85.12 106 THR A O 1
ATOM 786 N N . TYR A 1 107 ? 3.804 -6.943 -4.043 1.00 83.88 107 TYR A N 1
ATOM 787 C CA . TYR A 1 107 ? 4.169 -5.812 -4.880 1.00 83.88 107 TYR A CA 1
ATOM 788 C C . TYR A 1 107 ? 5.298 -5.040 -4.213 1.00 83.88 107 TYR A C 1
ATOM 790 O O . TYR A 1 107 ? 5.263 -4.795 -3.010 1.00 83.88 107 TYR A O 1
ATOM 798 N N . HIS A 1 108 ? 6.302 -4.644 -4.984 1.00 85.31 108 HIS A N 1
ATOM 799 C CA . HIS A 1 108 ? 7.385 -3.791 -4.509 1.00 85.31 108 HIS A CA 1
ATOM 800 C C . HIS A 1 108 ? 7.211 -2.384 -5.083 1.00 85.31 108 HIS A C 1
ATOM 802 O O . HIS A 1 108 ? 6.819 -2.220 -6.243 1.00 85.31 108 HIS A O 1
ATOM 808 N N . THR A 1 109 ? 7.476 -1.363 -4.272 1.00 79.56 109 THR A N 1
ATOM 809 C CA . THR A 1 109 ? 7.386 0.040 -4.684 1.00 79.56 109 THR A CA 1
ATOM 810 C C . THR A 1 109 ? 8.448 0.903 -4.020 1.00 79.56 109 THR A C 1
ATOM 812 O O . THR A 1 109 ? 8.701 0.749 -2.835 1.00 79.56 109 THR A O 1
ATOM 815 N N . ASP A 1 110 ? 9.022 1.857 -4.747 1.00 76.00 110 ASP A N 1
ATOM 816 C CA . ASP A 1 110 ? 9.901 2.918 -4.226 1.00 76.00 110 ASP A CA 1
ATOM 817 C C . ASP A 1 110 ? 9.135 4.225 -3.925 1.00 76.00 110 ASP A C 1
ATOM 819 O O . ASP A 1 110 ? 9.739 5.278 -3.772 1.00 76.00 110 ASP A O 1
ATOM 823 N N . LEU A 1 111 ? 7.793 4.181 -3.869 1.00 71.19 111 LEU A N 1
ATOM 824 C CA . LEU A 1 111 ? 6.869 5.333 -3.881 1.00 71.19 111 LEU A CA 1
ATOM 825 C C . LEU A 1 111 ? 6.713 6.035 -5.244 1.00 71.19 111 LEU A C 1
ATOM 827 O O . LEU A 1 111 ? 5.733 6.767 -5.408 1.00 71.19 111 LEU A O 1
ATOM 831 N N . SER A 1 112 ? 7.591 5.796 -6.226 1.00 70.00 112 SER A N 1
ATOM 832 C CA . SER A 1 112 ? 7.454 6.344 -7.590 1.00 70.00 112 SER A CA 1
ATOM 833 C C . SER A 1 112 ? 6.932 5.306 -8.583 1.00 70.00 112 SER A C 1
ATOM 835 O O . SER A 1 112 ? 6.012 5.583 -9.364 1.00 70.00 112 SER A O 1
ATOM 837 N N . VAL A 1 113 ? 7.481 4.090 -8.542 1.00 71.19 113 VAL A N 1
ATOM 838 C CA . VAL A 1 113 ? 7.060 2.951 -9.357 1.00 71.19 113 VAL A CA 1
ATOM 839 C C . VAL A 1 113 ? 6.520 1.818 -8.488 1.00 71.19 113 VAL A C 1
ATOM 841 O O . VAL A 1 113 ? 6.845 1.675 -7.314 1.00 71.19 113 VAL A O 1
ATOM 844 N N . VAL A 1 114 ? 5.625 1.024 -9.066 1.00 77.25 114 VAL A N 1
ATOM 845 C CA . VAL A 1 114 ? 4.990 -0.141 -8.440 1.00 77.25 114 VAL A CA 1
ATOM 846 C C . VAL A 1 114 ? 5.161 -1.298 -9.398 1.00 77.25 114 VAL A C 1
ATOM 848 O O . VAL A 1 114 ? 4.803 -1.173 -10.572 1.00 77.25 114 VAL A O 1
ATOM 851 N N . ARG A 1 115 ? 5.703 -2.414 -8.911 1.00 77.56 115 ARG A N 1
ATOM 852 C CA 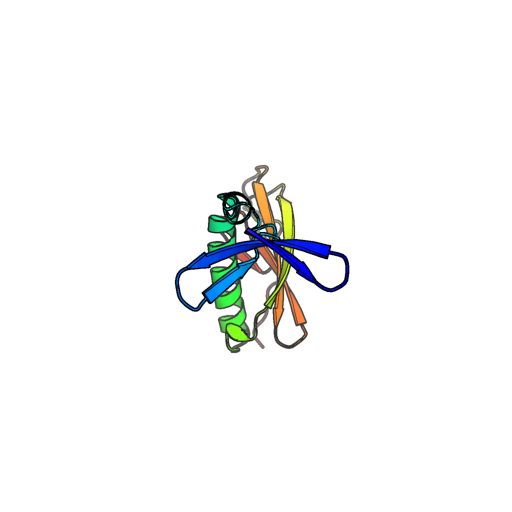. ARG A 1 115 ? 5.894 -3.620 -9.713 1.00 77.56 115 ARG A CA 1
ATOM 853 C C . ARG A 1 115 ? 5.455 -4.869 -8.945 1.00 77.56 115 ARG A C 1
ATOM 855 O O . ARG A 1 115 ? 5.875 -5.047 -7.800 1.00 77.56 115 ARG A O 1
ATOM 862 N N . PRO A 1 116 ? 4.635 -5.740 -9.554 1.00 76.19 116 PRO A N 1
ATOM 863 C CA . PRO A 1 116 ? 4.389 -7.070 -9.013 1.00 76.19 116 PRO A CA 1
ATOM 864 C C . PRO A 1 116 ? 5.657 -7.919 -9.127 1.00 76.19 116 PRO A C 1
ATOM 866 O O . PRO A 1 116 ? 6.285 -7.954 -10.186 1.00 76.19 116 PRO A O 1
ATOM 869 N N . CYS A 1 117 ? 6.015 -8.602 -8.042 1.00 64.50 117 CYS A N 1
ATOM 870 C CA . CYS A 1 117 ? 7.118 -9.554 -8.009 1.00 64.50 117 CYS A CA 1
ATOM 871 C C . CYS A 1 117 ? 6.693 -10.756 -7.164 1.00 64.50 117 CYS A C 1
ATOM 873 O O . CYS A 1 117 ? 6.574 -10.590 -5.944 1.00 64.50 117 CYS A O 1
ATOM 875 N N . PRO A 1 118 ? 6.427 -11.955 -7.724 1.00 63.69 118 PRO A N 1
ATOM 876 C CA . PRO A 1 118 ? 6.655 -12.488 -9.087 1.00 63.69 118 PRO A CA 1
ATOM 877 C C . PRO A 1 118 ? 5.705 -11.961 -10.190 1.00 63.69 118 PRO A C 1
ATOM 879 O O . PRO A 1 118 ? 4.685 -11.349 -9.864 1.00 63.69 118 PRO A O 1
ATOM 882 N N . PRO A 1 119 ? 6.009 -12.185 -11.492 1.00 63.88 119 PRO A N 1
ATOM 883 C CA . PRO A 1 119 ? 5.124 -11.802 -12.592 1.00 63.88 119 PRO A CA 1
ATOM 884 C C . PRO A 1 119 ? 3.757 -12.469 -12.431 1.00 63.88 119 PRO A C 1
ATOM 886 O O . PRO A 1 119 ? 3.636 -13.691 -12.402 1.00 63.88 119 PRO A O 1
ATOM 889 N N . ILE A 1 120 ? 2.720 -11.648 -12.305 1.00 64.94 120 ILE A N 1
ATOM 890 C CA . ILE A 1 120 ? 1.338 -12.119 -12.267 1.00 64.94 120 ILE A CA 1
ATOM 891 C C . ILE A 1 120 ? 0.941 -12.384 -13.713 1.00 64.94 120 ILE A C 1
ATOM 893 O O . ILE A 1 120 ? 0.630 -11.449 -14.459 1.00 64.94 120 ILE A O 1
ATOM 897 N N . GLU A 1 121 ? 1.043 -13.648 -14.109 1.00 55.59 121 GLU A N 1
ATOM 898 C CA . GLU A 1 121 ? 0.527 -14.143 -15.378 1.00 55.59 121 GLU A CA 1
ATOM 899 C C . GLU A 1 121 ? -1.003 -14.152 -15.295 1.00 55.59 121 GLU A C 1
ATOM 901 O O . GLU A 1 121 ? -1.596 -14.868 -14.486 1.00 55.59 121 GLU A O 1
ATOM 906 N N . ALA A 1 122 ? -1.637 -13.294 -16.095 1.00 44.31 122 ALA A N 1
ATOM 907 C CA . ALA A 1 122 ? -3.046 -13.441 -16.420 1.00 44.31 122 ALA A CA 1
ATOM 908 C C . ALA A 1 122 ? -3.170 -14.714 -17.274 1.00 44.31 122 ALA A C 1
ATOM 910 O O . ALA A 1 122 ? -2.525 -14.793 -18.321 1.00 44.31 122 ALA A O 1
ATOM 911 N N . GLN 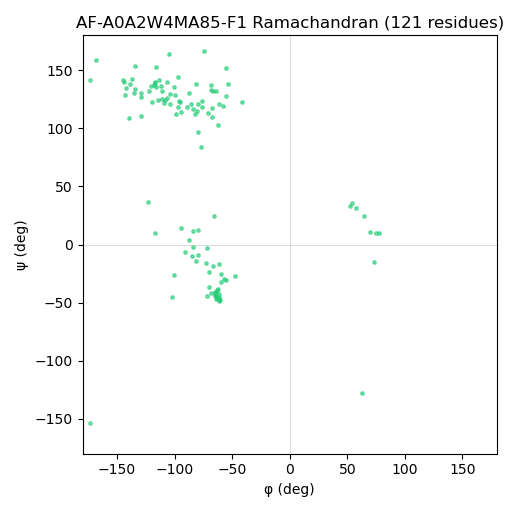A 1 123 ? -3.898 -15.718 -16.778 1.00 34.22 123 GLN A N 1
ATOM 912 C CA . GLN A 1 123 ? -4.211 -16.943 -17.527 1.00 34.22 123 GLN A CA 1
ATOM 913 C C . GLN A 1 123 ? -5.243 -16.676 -18.618 1.00 34.22 123 GLN A C 1
ATOM 915 O O . GLN A 1 123 ? -6.182 -15.893 -18.348 1.00 34.22 123 GLN A O 1
#

Solvent-accessible surface area (bac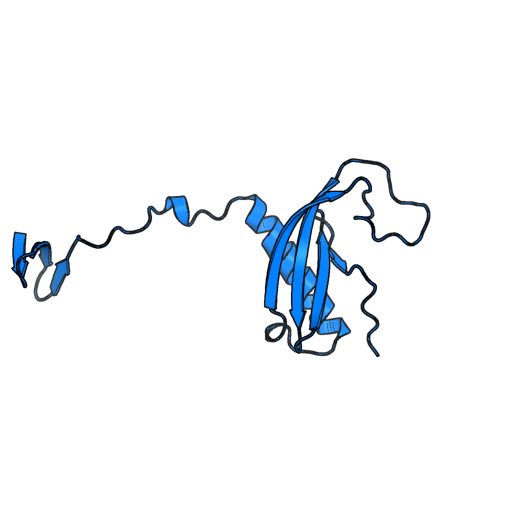kbone atoms only — not comparable to full-atom values): 7414 Å² total; per-residue (Å²): 93,78,45,76,55,98,92,40,80,41,52,32,51,73,60,89,99,44,75,47,68,70,79,65,84,71,78,57,74,72,79,69,58,70,54,77,70,50,58,38,46,51,56,36,46,54,50,48,35,51,52,51,16,64,49,69,73,46,60,50,87,58,49,40,82,77,45,74,42,83,43,75,29,71,27,70,41,60,85,61,61,96,54,99,77,53,55,83,41,84,36,64,31,35,39,35,32,34,32,43,92,94,40,82,44,44,31,36,28,61,54,82,55,68,44,65,51,70,83,79,76,60,128

Secondary structure (DSSP, 8-state):
-EEEETTEEEEEEEETTEEEETTS-PPPGGGGS--THHHHHHHHHHHHHHHHHHHHT--GGGEEEEEEEEEEEEETTTT--SSS---EEEEEEEEEEEEETTEEEEEEE-SS-EEESS-----

Sequence (123 aa):
MLLAAQGRTYRVHVAGSQALICDRPVPRRDALRKPRYARGLDAAFEKARGDLAARLGIDAGQVRMVGMEPASWTDEALGCAAGAEAAAGPVEGYRLALEAGGRLYTYHTDLSVVRPCPPIEAQ

Radius of gyration: 23.2 Å; Cα contacts (8 Å, |Δi|>4): 180; chains: 1; bounding box: 55×40×59 Å

Nearest PDB structures (foldseek):
  4yd0-assembly1_A  TM=3.148E-01  e=5.167E+00  Influenza A virus (A/Beijing/39/1975(H3N2))
  6s5v-assembly2_ABAA  TM=3.236E-01  e=9.711E+00  Influenza A virus (A/duck/Fujian/13/2002(H5N1))
  6euv-assembly4_I  TM=3.342E-01  e=7.720E+00  Influenza A virus (A/Victoria/3/1975(H3N2))
  6euv-assembly2_C  TM=3.341E-01  e=7.720E+00  Influenza A virus (A/Victoria/3/1975(H3N2))
  6euv-assembly3_F  TM=3.345E-01  e=9.169E+00  Influenza A virus (A/Victoria/3/1975(H3N2))

Foldseek 3Di:
DWDDDPNDTFDWDDDPPDIDTPPDPDPPPVVVPPPPLVVLVVVLVVVVLVVVCVLQVHDSVQKDWPDKDWDWDQWPCQPADPDDPTDGDTQTWMWTWIDGPNDIWIWTDSSPDIGTPPDRHRD

pLDDT: mean 71.18, std 12.63, range [34.22, 87.31]

Mean predicted aligned error: 14.49 Å